Protein AF-A0A672ZPU3-F1 (afdb_monomer_lite)

Organism: NCBI:txid375764

Structure (mmCIF, N/CA/C/O backbone):
data_AF-A0A672ZPU3-F1
#
_entry.id   AF-A0A672ZPU3-F1
#
loop_
_atom_site.group_PDB
_atom_site.id
_atom_site.type_symbol
_atom_site.label_atom_id
_atom_site.label_alt_id
_atom_site.label_comp_id
_atom_site.label_asym_id
_atom_site.label_entity_id
_atom_site.label_seq_id
_atom_site.pdbx_PDB_ins_code
_atom_site.Cartn_x
_atom_site.Cartn_y
_atom_site.Cartn_z
_atom_site.occupancy
_atom_site.B_iso_or_equiv
_atom_site.auth_seq_id
_atom_site.auth_comp_id
_atom_site.auth_asym_id
_atom_site.auth_atom_id
_atom_site.pdbx_PDB_model_num
ATOM 1 N N . ASN A 1 1 ? 29.480 -34.877 6.094 1.00 56.69 1 ASN A N 1
ATOM 2 C CA . ASN A 1 1 ? 30.436 -33.846 5.614 1.00 56.69 1 ASN A CA 1
ATOM 3 C C . ASN A 1 1 ? 30.118 -33.337 4.211 1.00 56.69 1 ASN A C 1
ATOM 5 O O . ASN A 1 1 ? 30.423 -32.183 3.962 1.00 56.69 1 ASN A O 1
ATOM 9 N N . ALA A 1 2 ? 29.515 -34.137 3.316 1.00 68.00 2 ALA A N 1
ATOM 10 C CA . ALA A 1 2 ? 29.114 -33.679 1.979 1.00 68.00 2 ALA A CA 1
ATOM 11 C C . ALA A 1 2 ? 27.816 -32.843 1.992 1.00 68.00 2 ALA A C 1
ATOM 13 O O . ALA A 1 2 ? 27.746 -31.824 1.317 1.00 68.00 2 ALA A O 1
ATOM 14 N N . ASP A 1 3 ? 26.852 -33.181 2.856 1.00 72.06 3 ASP A N 1
ATOM 15 C CA . ASP A 1 3 ? 25.535 -32.514 2.920 1.00 72.06 3 ASP A CA 1
ATOM 16 C C . ASP A 1 3 ? 25.623 -31.025 3.309 1.00 72.06 3 ASP A C 1
ATOM 18 O O . ASP A 1 3 ? 24.814 -30.194 2.906 1.00 72.06 3 ASP A O 1
ATOM 22 N N . ILE A 1 4 ? 26.651 -30.670 4.087 1.00 81.94 4 ILE A N 1
ATOM 23 C CA . ILE A 1 4 ? 26.907 -29.296 4.544 1.00 81.94 4 ILE A CA 1
ATOM 24 C C . ILE A 1 4 ? 27.439 -28.431 3.391 1.00 81.94 4 ILE A C 1
ATOM 26 O O . ILE A 1 4 ? 27.162 -27.236 3.340 1.00 81.94 4 ILE A O 1
ATOM 30 N N . LEU A 1 5 ? 28.179 -29.027 2.451 1.00 79.19 5 LEU A N 1
ATOM 31 C CA . LEU A 1 5 ? 28.712 -28.316 1.288 1.00 79.19 5 LEU A CA 1
ATOM 32 C C . LEU A 1 5 ? 27.608 -28.030 0.264 1.00 79.19 5 LEU A C 1
ATOM 34 O O . LEU A 1 5 ? 27.586 -26.953 -0.326 1.00 79.19 5 LEU A O 1
ATOM 38 N N . GLU A 1 6 ? 26.656 -28.952 0.101 1.00 82.12 6 GLU A N 1
ATOM 39 C CA . GLU A 1 6 ? 25.513 -28.761 -0.798 1.00 82.12 6 GLU A CA 1
ATOM 40 C C . GLU A 1 6 ? 24.572 -27.665 -0.294 1.00 82.12 6 GLU A C 1
ATOM 42 O O . GLU A 1 6 ? 24.192 -26.780 -1.061 1.00 82.12 6 GLU A O 1
ATOM 47 N N . VAL A 1 7 ? 24.248 -27.659 1.006 1.00 83.19 7 VAL A N 1
ATOM 48 C CA . VAL A 1 7 ? 23.386 -26.610 1.570 1.00 83.19 7 VAL A CA 1
ATOM 49 C C . VAL A 1 7 ? 24.057 -25.235 1.522 1.00 83.19 7 VAL A C 1
ATOM 51 O O . VAL A 1 7 ? 23.377 -24.236 1.303 1.00 83.19 7 VAL A O 1
ATOM 54 N N . PHE A 1 8 ? 25.385 -25.180 1.675 1.00 85.56 8 PHE A N 1
ATOM 55 C CA . PHE A 1 8 ? 26.158 -23.946 1.548 1.00 85.56 8 PHE A CA 1
ATOM 56 C C . PHE A 1 8 ? 26.165 -23.431 0.104 1.00 85.56 8 PHE A C 1
ATOM 58 O O . PHE A 1 8 ? 25.909 -22.253 -0.109 1.00 85.56 8 PHE A O 1
ATOM 65 N N . SER A 1 9 ? 26.345 -24.306 -0.889 1.00 87.56 9 SER A N 1
ATOM 66 C CA . SER A 1 9 ? 26.298 -23.926 -2.309 1.00 87.56 9 SER A CA 1
ATOM 67 C C . SER A 1 9 ? 24.909 -23.446 -2.744 1.00 87.56 9 SER A C 1
ATOM 69 O O . SER A 1 9 ? 24.788 -22.447 -3.454 1.00 87.56 9 SER A O 1
ATOM 71 N N . VAL A 1 10 ? 23.843 -24.105 -2.277 1.00 87.00 10 VAL A N 1
ATOM 72 C CA . VAL A 1 10 ? 22.465 -23.650 -2.512 1.00 87.00 10 VAL A CA 1
ATOM 73 C C . VAL A 1 10 ? 22.233 -22.298 -1.836 1.00 87.00 10 VAL A C 1
ATOM 75 O O . VAL A 1 10 ? 21.676 -21.397 -2.458 1.00 87.00 10 VAL A O 1
ATOM 78 N N . ALA A 1 11 ? 22.692 -22.124 -0.595 1.00 86.31 11 ALA A N 1
ATOM 79 C CA . ALA A 1 11 ? 22.598 -20.852 0.115 1.00 86.31 11 ALA A CA 1
ATOM 80 C C . ALA A 1 11 ? 23.397 -19.730 -0.568 1.00 86.31 11 ALA A C 1
ATOM 82 O O . ALA A 1 11 ? 22.882 -18.620 -0.640 1.00 86.31 11 ALA A O 1
ATOM 83 N N . GLU A 1 12 ? 24.589 -20.001 -1.107 1.00 83.81 12 GLU A N 1
ATOM 84 C CA . GLU A 1 12 ? 25.362 -19.045 -1.911 1.00 83.81 12 GLU A CA 1
ATOM 85 C C . GLU A 1 12 ? 24.629 -18.679 -3.199 1.00 83.81 12 GLU A C 1
ATOM 87 O O . GLU A 1 12 ? 24.493 -17.500 -3.498 1.00 83.81 12 GLU A O 1
ATOM 92 N N . PHE A 1 13 ? 24.063 -19.649 -3.918 1.00 83.44 13 PHE A N 1
ATOM 93 C CA . PHE A 1 13 ? 23.288 -19.379 -5.130 1.00 83.44 13 PHE A CA 1
ATOM 94 C C . PHE A 1 13 ? 22.032 -18.550 -4.839 1.00 83.44 13 PHE A C 1
ATOM 96 O O . PHE A 1 13 ? 21.724 -17.600 -5.559 1.00 83.44 13 PHE A O 1
ATOM 103 N N . PHE A 1 14 ? 21.318 -18.867 -3.756 1.00 80.38 14 PHE A N 1
ATOM 104 C CA . PHE A 1 14 ? 20.210 -18.045 -3.287 1.00 80.38 14 PHE A CA 1
ATOM 105 C C . PHE A 1 14 ? 20.694 -16.669 -2.856 1.00 80.38 14 PHE A C 1
ATOM 107 O O . PHE A 1 14 ? 20.045 -15.699 -3.210 1.00 80.38 14 PHE A O 1
ATOM 114 N N . ALA A 1 15 ? 21.802 -16.554 -2.126 1.00 80.88 15 ALA A N 1
ATOM 115 C CA . ALA A 1 15 ? 22.347 -15.274 -1.694 1.00 80.88 15 ALA A CA 1
ATOM 116 C C . ALA A 1 15 ? 22.780 -14.421 -2.888 1.00 80.88 15 ALA A C 1
ATOM 118 O O . ALA A 1 15 ? 22.427 -13.252 -2.912 1.00 80.88 15 ALA A O 1
ATOM 119 N N . ASP A 1 16 ? 23.425 -14.985 -3.907 1.00 77.44 16 ASP A N 1
ATOM 120 C CA . ASP A 1 16 ? 23.764 -14.300 -5.157 1.00 77.44 16 ASP A CA 1
ATOM 121 C C . ASP A 1 16 ? 22.510 -13.894 -5.929 1.00 77.44 16 ASP A C 1
ATOM 123 O O . ASP A 1 16 ? 22.415 -12.767 -6.415 1.00 77.44 16 ASP A O 1
ATOM 127 N N . ILE A 1 17 ? 21.496 -14.761 -5.990 1.00 77.94 17 ILE A N 1
ATOM 128 C CA . ILE A 1 17 ? 20.201 -14.424 -6.585 1.00 77.94 17 ILE A CA 1
ATOM 129 C C . ILE A 1 17 ? 19.480 -13.360 -5.775 1.00 77.94 17 ILE A C 1
ATOM 131 O O . ILE A 1 17 ? 18.903 -12.480 -6.385 1.00 77.94 17 ILE A O 1
ATOM 135 N N . PHE A 1 18 ? 19.491 -13.392 -4.445 1.00 71.62 18 PHE A N 1
ATOM 136 C CA . PHE A 1 18 ? 18.817 -12.425 -3.579 1.00 71.62 18 PHE A CA 1
ATOM 137 C C . PHE A 1 18 ? 19.568 -11.090 -3.551 1.00 71.62 18 PHE A C 1
ATOM 139 O O . PHE A 1 18 ? 18.932 -10.038 -3.586 1.00 71.62 18 PHE A O 1
ATOM 146 N N . LEU A 1 19 ? 20.902 -11.113 -3.561 1.00 69.00 19 LEU A N 1
ATOM 147 C CA . LEU A 1 19 ? 21.772 -9.945 -3.699 1.00 69.00 19 LEU A CA 1
ATOM 148 C C . LEU A 1 19 ? 21.710 -9.352 -5.107 1.00 69.00 19 LEU A C 1
ATOM 150 O O . LEU A 1 19 ? 21.884 -8.147 -5.222 1.00 69.00 19 LEU A O 1
ATOM 154 N N . SER A 1 20 ? 21.421 -10.149 -6.144 1.00 65.00 20 SER A N 1
ATOM 155 C CA . SER A 1 20 ? 21.136 -9.710 -7.525 1.00 65.00 20 SER A CA 1
ATOM 156 C C . SER A 1 20 ? 19.647 -9.375 -7.758 1.00 65.00 20 SER A C 1
ATOM 158 O O . SER A 1 20 ? 19.281 -8.532 -8.577 1.00 65.00 20 SER A O 1
ATOM 160 N N . TRP A 1 21 ? 18.748 -9.922 -6.946 1.00 62.25 21 TRP A N 1
ATOM 161 C CA . TRP A 1 21 ? 17.339 -9.543 -6.881 1.00 62.25 21 TRP A CA 1
ATOM 162 C C . TRP A 1 21 ? 17.193 -8.199 -6.188 1.00 62.25 21 TRP A C 1
ATOM 164 O O . TRP A 1 21 ? 16.334 -7.415 -6.572 1.00 62.25 21 TRP A O 1
ATOM 174 N N . PHE A 1 22 ? 18.035 -7.894 -5.198 1.00 63.62 22 PHE A N 1
ATOM 175 C CA . PHE A 1 22 ? 18.089 -6.590 -4.546 1.00 63.62 22 PHE A CA 1
ATOM 176 C C . PHE A 1 22 ? 18.198 -5.458 -5.592 1.00 63.62 22 PHE A C 1
ATOM 178 O O . PHE A 1 22 ? 17.281 -4.636 -5.634 1.00 63.62 22 PHE A O 1
ATOM 185 N N . PRO A 1 23 ? 19.160 -5.437 -6.541 1.00 61.75 23 PRO A N 1
ATOM 186 C CA . PRO A 1 23 ? 19.193 -4.455 -7.613 1.00 61.75 23 PRO A CA 1
ATOM 187 C C . PRO A 1 23 ? 18.001 -4.572 -8.565 1.00 61.75 23 PRO A C 1
ATOM 189 O O . PRO A 1 23 ? 17.547 -3.535 -9.029 1.00 61.75 23 PRO A O 1
ATOM 192 N N . PHE A 1 24 ? 17.405 -5.747 -8.796 1.00 61.59 24 PHE A N 1
ATOM 193 C CA . PHE A 1 24 ? 16.170 -5.851 -9.591 1.00 61.59 24 PHE A CA 1
ATOM 194 C C . PHE A 1 24 ? 14.931 -5.272 -8.885 1.00 61.59 24 PHE A C 1
ATOM 196 O O . PHE A 1 24 ? 14.066 -4.692 -9.537 1.00 61.59 24 PHE A O 1
ATOM 203 N N . TYR A 1 25 ? 14.849 -5.361 -7.556 1.00 65.06 25 TYR A N 1
ATOM 204 C CA . TYR A 1 25 ? 13.808 -4.737 -6.742 1.00 65.06 25 TYR A CA 1
ATOM 205 C C . TYR A 1 25 ? 13.951 -3.217 -6.768 1.00 65.06 25 TYR A C 1
ATOM 207 O O . TYR A 1 25 ? 12.956 -2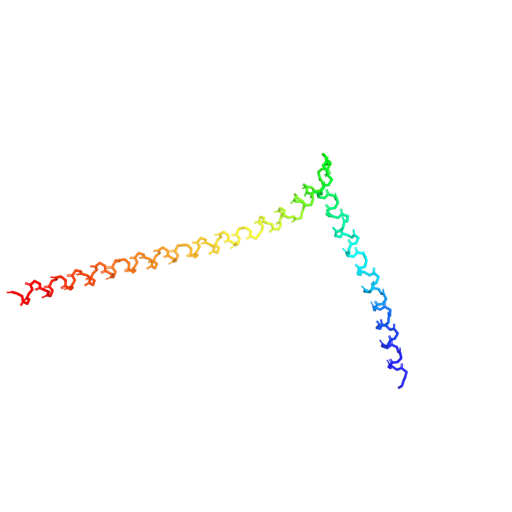.519 -6.960 1.00 65.06 25 TYR A O 1
ATOM 215 N N . TYR A 1 26 ? 15.177 -2.694 -6.656 1.00 62.47 26 TYR A N 1
ATOM 216 C CA . TYR A 1 26 ? 15.425 -1.263 -6.837 1.00 62.47 26 TYR A CA 1
ATOM 217 C C . TYR A 1 26 ? 15.221 -0.820 -8.281 1.00 62.47 26 TYR A C 1
ATOM 219 O O . TYR A 1 26 ? 14.632 0.229 -8.469 1.00 62.47 26 TYR A O 1
ATOM 227 N N . ILE A 1 27 ? 15.612 -1.591 -9.298 1.00 68.88 27 ILE A N 1
ATOM 228 C CA . ILE A 1 27 ? 15.343 -1.276 -10.711 1.00 68.88 27 ILE A CA 1
ATOM 229 C C . ILE A 1 27 ? 13.841 -1.295 -10.978 1.00 68.88 27 ILE A C 1
ATOM 231 O O . ILE A 1 27 ? 13.340 -0.374 -11.605 1.00 68.88 27 ILE A O 1
ATOM 235 N N . GLY A 1 28 ? 13.101 -2.276 -10.463 1.00 70.88 28 GLY A N 1
ATOM 236 C CA . GLY A 1 28 ? 11.645 -2.338 -10.569 1.00 70.88 28 GLY A CA 1
ATOM 237 C C . GLY A 1 28 ? 10.971 -1.181 -9.838 1.00 70.88 28 GLY A C 1
ATOM 238 O O . GLY A 1 28 ? 10.077 -0.545 -10.387 1.00 70.88 28 GLY A O 1
ATOM 239 N N . LYS A 1 29 ? 11.444 -0.841 -8.634 1.00 69.56 29 LYS A N 1
ATOM 240 C CA . LYS A 1 29 ? 10.959 0.300 -7.849 1.00 69.56 29 LYS A CA 1
ATOM 241 C C . LYS A 1 29 ? 11.317 1.636 -8.500 1.00 69.56 29 LYS A C 1
ATOM 243 O O . LYS A 1 29 ? 10.468 2.511 -8.559 1.00 69.56 29 LYS A O 1
ATOM 248 N N . CYS A 1 30 ? 12.525 1.798 -9.027 1.00 69.62 30 CYS A N 1
ATOM 249 C CA . CYS A 1 30 ? 12.977 2.988 -9.744 1.00 69.62 30 CYS A CA 1
ATOM 250 C C . CYS A 1 30 ? 12.267 3.117 -11.088 1.00 69.62 30 CYS A C 1
ATOM 252 O O . CYS A 1 30 ? 11.807 4.201 -11.400 1.00 69.62 30 CYS A O 1
ATOM 254 N N . ALA A 1 31 ? 12.097 2.037 -11.850 1.00 73.19 31 ALA A N 1
ATOM 255 C CA . ALA A 1 31 ? 11.307 2.032 -13.077 1.00 73.19 31 ALA A CA 1
ATOM 256 C C . ALA A 1 31 ? 9.846 2.374 -12.776 1.00 73.19 31 ALA A C 1
ATOM 258 O O . ALA A 1 31 ? 9.279 3.217 -13.457 1.00 73.19 31 ALA A O 1
ATOM 259 N N . PHE A 1 32 ? 9.260 1.805 -11.718 1.00 67.69 32 PHE A N 1
ATOM 260 C CA . PHE A 1 32 ? 7.914 2.141 -11.252 1.00 67.69 32 PHE A CA 1
ATOM 261 C C . PHE A 1 32 ? 7.800 3.612 -10.836 1.00 67.69 32 PHE A C 1
ATOM 263 O O . PHE A 1 32 ? 6.851 4.284 -11.226 1.00 67.69 32 PHE A O 1
ATOM 270 N N . LEU A 1 33 ? 8.772 4.137 -10.087 1.00 71.19 33 LEU A N 1
ATOM 271 C CA . LEU A 1 33 ? 8.792 5.530 -9.638 1.00 71.19 33 LEU A CA 1
ATOM 272 C C . LEU A 1 33 ? 9.047 6.507 -10.788 1.00 71.19 33 LEU A C 1
ATOM 274 O O . LEU A 1 33 ? 8.358 7.513 -10.864 1.00 71.19 33 LEU A O 1
ATOM 278 N N . VAL A 1 34 ? 9.969 6.211 -11.705 1.00 71.69 34 VAL A N 1
ATOM 279 C CA . VAL A 1 34 ? 10.238 7.004 -12.918 1.00 71.69 34 VAL A CA 1
ATOM 280 C C . VAL A 1 34 ? 9.033 6.971 -13.844 1.00 71.69 34 VAL A C 1
ATOM 282 O O . VAL A 1 34 ? 8.661 7.999 -14.386 1.00 71.69 34 VAL A O 1
ATOM 285 N N . TRP A 1 35 ? 8.364 5.831 -13.975 1.00 62.00 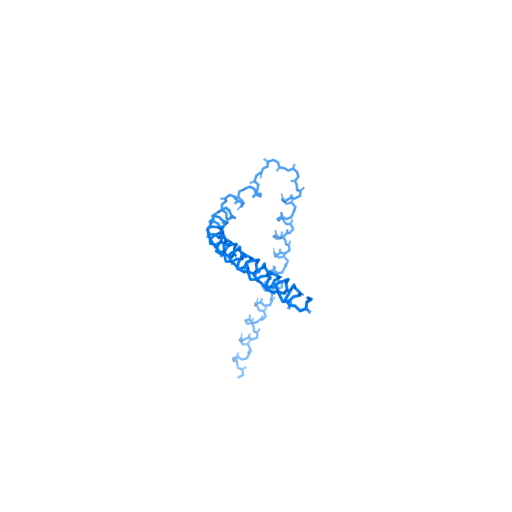35 TRP A N 1
ATOM 286 C CA . TRP A 1 35 ? 7.102 5.724 -14.700 1.00 62.00 35 TRP A CA 1
ATOM 287 C C . TRP A 1 35 ? 5.957 6.480 -14.017 1.00 62.00 35 TRP A C 1
ATOM 289 O O . TRP A 1 35 ? 5.071 6.990 -14.694 1.00 62.00 35 TRP A O 1
ATOM 299 N N . CYS A 1 36 ? 5.994 6.596 -12.689 1.00 58.00 36 CYS A N 1
ATOM 300 C CA . CYS A 1 36 ? 5.043 7.383 -11.908 1.00 58.00 36 CYS A CA 1
ATOM 301 C C . CYS A 1 36 ? 5.369 8.894 -11.896 1.00 58.00 36 CYS A C 1
ATOM 303 O O . CYS A 1 36 ? 4.455 9.699 -11.741 1.00 58.00 36 CYS A O 1
ATOM 305 N N . MET A 1 37 ? 6.641 9.285 -12.049 1.00 59.09 37 MET A N 1
ATOM 306 C CA . MET A 1 37 ? 7.117 10.679 -12.099 1.00 59.09 37 MET A CA 1
ATOM 307 C C . MET A 1 37 ? 7.224 11.238 -13.520 1.00 59.09 37 MET A C 1
ATOM 309 O O . MET A 1 37 ? 7.240 12.457 -13.680 1.00 59.09 37 MET A O 1
ATOM 313 N N . ALA A 1 38 ? 7.324 10.391 -14.546 1.00 60.25 38 ALA A N 1
ATOM 314 C CA . ALA A 1 38 ? 7.337 10.828 -15.933 1.00 60.25 38 ALA A CA 1
ATOM 315 C C . ALA A 1 38 ? 5.966 11.446 -16.250 1.00 60.25 38 ALA A C 1
ATOM 317 O O . ALA A 1 38 ? 4.952 10.749 -16.145 1.00 60.25 38 ALA A O 1
ATOM 318 N N . PRO A 1 39 ? 5.899 12.733 -16.639 1.00 57.28 39 PRO A N 1
ATOM 319 C CA . PRO A 1 39 ? 4.659 13.394 -17.016 1.00 57.28 39 PRO A CA 1
ATOM 320 C C . PRO A 1 39 ? 4.251 12.904 -18.410 1.00 57.28 39 PRO A C 1
ATOM 322 O O . PRO A 1 39 ? 4.321 13.636 -19.392 1.00 57.28 39 PRO A O 1
ATOM 325 N N . THR A 1 40 ? 3.882 11.631 -18.518 1.00 52.72 40 THR A N 1
ATOM 326 C CA . THR A 1 40 ? 3.604 10.991 -19.799 1.00 52.72 40 THR A CA 1
ATOM 327 C C . THR A 1 40 ? 2.221 10.373 -19.770 1.00 52.72 40 THR A C 1
ATOM 329 O O . THR A 1 40 ? 1.931 9.443 -19.020 1.00 52.72 40 THR A O 1
ATOM 332 N N . ALA A 1 41 ? 1.397 10.886 -20.677 1.00 53.78 41 ALA A N 1
ATOM 333 C CA . ALA A 1 41 ? 0.033 10.523 -21.037 1.00 53.78 41 ALA A CA 1
ATOM 334 C C . ALA A 1 41 ? -0.183 9.052 -21.482 1.00 53.78 41 ALA A C 1
ATOM 336 O O . ALA A 1 41 ? -1.148 8.751 -22.178 1.00 53.78 41 ALA A O 1
ATOM 337 N N . SER A 1 42 ? 0.682 8.116 -21.086 1.00 55.56 42 SER A N 1
ATOM 338 C CA . SER A 1 42 ? 0.600 6.691 -21.417 1.00 55.56 42 SER A CA 1
ATOM 339 C C . SER A 1 42 ? 0.336 5.849 -20.163 1.00 55.56 42 SER A C 1
ATOM 341 O O . SER A 1 42 ? 1.142 4.998 -19.799 1.00 55.56 42 SER A O 1
ATOM 343 N N . ASN A 1 43 ? -0.787 6.150 -19.495 1.00 57.28 43 ASN A N 1
ATOM 344 C CA . ASN A 1 43 ? -1.672 5.304 -18.665 1.00 57.28 43 ASN A CA 1
ATOM 345 C C . ASN A 1 43 ? -1.101 4.045 -17.996 1.00 57.28 43 ASN A C 1
ATOM 347 O O . ASN A 1 43 ? -1.734 2.992 -17.947 1.00 57.28 43 ASN A O 1
ATOM 351 N N . GLY A 1 44 ? 0.082 4.156 -17.428 1.00 58.72 44 GLY A N 1
ATOM 352 C CA . GLY A 1 44 ? 0.758 3.039 -16.818 1.00 58.72 44 GLY A CA 1
ATOM 353 C C . GLY A 1 44 ? 0.278 2.699 -15.416 1.00 58.72 44 GLY A C 1
ATOM 354 O O . GLY A 1 44 ? -0.193 1.594 -15.133 1.00 58.72 44 GLY A O 1
ATOM 355 N N . SER A 1 45 ? 0.308 3.722 -14.566 1.00 57.72 45 SER A N 1
ATOM 356 C CA . SER A 1 45 ? -0.368 3.727 -13.275 1.00 57.72 45 SER A CA 1
ATOM 357 C C . SER A 1 45 ? -1.849 3.400 -13.443 1.00 57.72 45 SER A C 1
ATOM 359 O O . SER A 1 45 ? -2.355 2.578 -12.698 1.00 57.72 45 SER A O 1
ATOM 361 N N . VAL A 1 46 ? -2.518 3.936 -14.472 1.00 61.41 46 VAL A N 1
ATOM 362 C CA . VAL A 1 46 ? -3.923 3.632 -14.782 1.00 61.41 46 VAL A CA 1
ATOM 363 C C . VAL A 1 46 ? -4.117 2.159 -15.152 1.00 61.41 46 VAL A C 1
ATOM 365 O O . VAL A 1 46 ? -5.058 1.548 -14.660 1.00 61.41 46 VAL A O 1
ATOM 368 N N . LEU A 1 47 ? -3.241 1.529 -15.942 1.00 63.19 47 LEU A N 1
ATOM 369 C CA . LEU A 1 47 ? -3.371 0.106 -16.283 1.00 63.19 47 LEU A CA 1
ATOM 370 C C . LEU A 1 47 ? -3.205 -0.793 -15.049 1.00 63.19 47 LEU A C 1
ATOM 372 O O . LEU A 1 47 ? -4.052 -1.654 -14.817 1.00 63.19 47 LEU A O 1
ATOM 376 N N . ILE A 1 48 ? -2.183 -0.569 -14.216 1.00 65.94 48 ILE A N 1
ATOM 377 C CA . ILE A 1 48 ? -2.018 -1.310 -12.949 1.00 65.9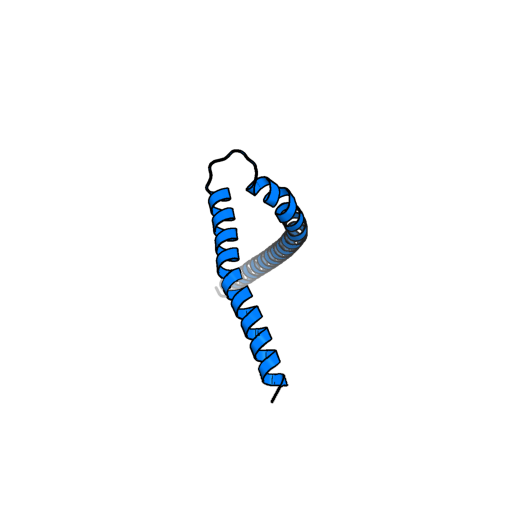4 48 ILE A CA 1
ATOM 378 C C . ILE A 1 48 ? -3.175 -1.011 -11.994 1.00 65.94 48 ILE A C 1
ATOM 380 O O . ILE A 1 48 ? -3.710 -1.925 -11.355 1.00 65.94 48 ILE A O 1
ATOM 384 N N . TYR A 1 49 ? -3.608 0.250 -11.943 1.00 60.62 49 TYR A N 1
ATOM 385 C CA . TYR A 1 49 ? -4.713 0.680 -11.105 1.00 60.62 49 TYR A CA 1
ATOM 386 C C . TYR A 1 49 ? -6.003 -0.031 -11.503 1.00 60.62 49 TYR A C 1
ATOM 388 O O . TYR A 1 49 ? -6.682 -0.599 -10.662 1.00 60.62 49 TYR A O 1
ATOM 396 N N . THR A 1 50 ? -6.314 -0.096 -12.794 1.00 63.97 50 THR A N 1
ATOM 397 C CA . THR A 1 50 ? -7.567 -0.682 -13.286 1.00 63.97 50 THR A CA 1
ATOM 398 C C . THR A 1 50 ? -7.522 -2.214 -13.330 1.00 63.97 50 THR A C 1
ATOM 400 O O . THR A 1 50 ? -8.555 -2.859 -13.154 1.00 63.97 50 THR A O 1
ATOM 403 N N . ARG A 1 51 ? -6.343 -2.817 -13.545 1.00 63.91 51 ARG A N 1
ATOM 404 C CA . ARG A 1 51 ? -6.165 -4.270 -13.724 1.00 63.91 51 ARG A CA 1
ATOM 405 C C . ARG A 1 51 ? -5.930 -5.025 -12.416 1.00 63.91 51 ARG A C 1
ATOM 407 O O . ARG A 1 51 ? -6.397 -6.151 -12.304 1.00 63.91 51 ARG A O 1
ATOM 414 N N . ILE A 1 52 ? -5.203 -4.440 -11.460 1.00 62.28 52 ILE A N 1
ATOM 415 C CA . ILE A 1 52 ? -4.796 -5.119 -10.215 1.00 62.28 52 ILE A CA 1
ATOM 416 C C . ILE A 1 52 ? -5.394 -4.433 -8.991 1.00 62.28 52 ILE A C 1
ATOM 418 O O . ILE A 1 52 ? -6.047 -5.092 -8.183 1.00 62.28 52 ILE A O 1
ATOM 422 N N . ILE A 1 53 ? -5.229 -3.116 -8.863 1.00 62.44 53 ILE A N 1
ATOM 423 C CA . ILE A 1 53 ? -5.719 -2.394 -7.681 1.00 62.44 53 ILE A CA 1
ATOM 424 C C . ILE A 1 53 ? -7.243 -2.370 -7.654 1.00 62.44 53 ILE A C 1
ATOM 426 O O . ILE A 1 53 ? -7.807 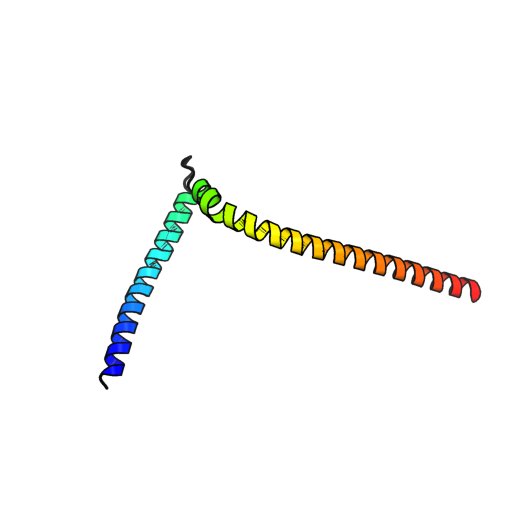-2.706 -6.632 1.00 62.44 53 ILE A O 1
ATOM 430 N N . ARG A 1 54 ? -7.931 -2.071 -8.755 1.00 64.06 54 ARG A N 1
ATOM 431 C CA . ARG A 1 54 ? -9.396 -1.972 -8.818 1.00 64.06 54 ARG A CA 1
ATOM 432 C C . ARG A 1 54 ? -10.114 -3.273 -8.435 1.00 64.06 54 ARG A C 1
ATOM 434 O O . ARG A 1 54 ? -11.010 -3.190 -7.602 1.00 64.06 54 ARG A O 1
ATOM 441 N N . PRO A 1 55 ? -9.757 -4.468 -8.950 1.00 60.50 55 PRO A N 1
ATOM 442 C CA . PRO A 1 55 ? -10.395 -5.707 -8.498 1.00 60.50 55 PRO A CA 1
ATOM 443 C C . PRO A 1 55 ? -10.027 -6.089 -7.057 1.00 60.50 55 PRO A C 1
ATOM 445 O O . PRO A 1 55 ? -10.833 -6.729 -6.384 1.00 60.50 55 PRO A O 1
ATOM 448 N N . PHE A 1 56 ? -8.852 -5.694 -6.558 1.00 60.97 56 PHE A N 1
ATOM 449 C CA . PHE A 1 56 ? -8.473 -5.917 -5.159 1.00 60.97 56 PHE A CA 1
ATOM 450 C C . PHE A 1 56 ? -9.179 -4.937 -4.208 1.00 60.97 56 PHE A C 1
ATOM 452 O O . PHE A 1 56 ? -9.652 -5.332 -3.146 1.00 60.97 56 PHE A O 1
ATOM 459 N N . PHE A 1 57 ? -9.310 -3.678 -4.627 1.00 62.81 57 PHE A N 1
ATOM 460 C CA . PHE A 1 57 ? -9.981 -2.601 -3.914 1.00 62.81 57 PHE A CA 1
ATOM 461 C C . PHE A 1 57 ? -11.476 -2.877 -3.846 1.00 62.81 57 PHE A C 1
ATOM 463 O O . PHE A 1 57 ? -11.962 -2.992 -2.744 1.00 62.81 57 PHE A O 1
ATOM 470 N N . LEU A 1 58 ? -12.175 -3.176 -4.948 1.00 61.81 58 LEU A N 1
ATOM 471 C CA . LEU A 1 58 ? -13.602 -3.560 -4.920 1.00 61.81 58 LEU A CA 1
ATOM 472 C C . LEU A 1 58 ? -13.894 -4.755 -3.996 1.00 61.81 58 LEU A C 1
ATOM 474 O O . LEU A 1 58 ? -14.923 -4.807 -3.325 1.00 61.81 58 LEU A O 1
ATOM 478 N N . ARG A 1 59 ? -12.989 -5.738 -3.955 1.00 62.56 59 ARG A N 1
ATOM 479 C CA . ARG A 1 59 ? -13.168 -6.962 -3.161 1.00 62.56 59 ARG A CA 1
ATOM 480 C C . ARG A 1 59 ? -12.882 -6.757 -1.671 1.00 62.56 59 ARG A C 1
ATOM 482 O O . ARG A 1 59 ? -13.454 -7.470 -0.845 1.00 62.56 59 ARG A O 1
ATOM 489 N N . ASN A 1 60 ? -12.017 -5.805 -1.335 1.00 62.38 60 ASN A N 1
ATOM 490 C CA . ASN A 1 60 ? -11.728 -5.431 0.046 1.00 62.38 60 ASN A CA 1
ATOM 491 C C . ASN A 1 60 ? -12.603 -4.276 0.536 1.00 62.38 60 ASN A C 1
ATOM 493 O O . ASN A 1 60 ? -12.934 -4.265 1.708 1.00 62.38 60 ASN A O 1
ATOM 497 N N . GLU A 1 61 ? -13.028 -3.368 -0.335 1.00 62.91 61 GLU A N 1
ATOM 498 C CA . GLU A 1 61 ? -13.948 -2.264 -0.070 1.00 62.91 61 GLU A CA 1
ATOM 499 C C . GLU A 1 61 ? -15.278 -2.821 0.407 1.00 62.91 61 GLU A C 1
ATOM 501 O O . GLU A 1 61 ? -15.690 -2.449 1.484 1.00 62.91 61 GLU A O 1
ATOM 506 N N . ALA A 1 62 ? -15.869 -3.829 -0.247 1.00 65.81 62 ALA A N 1
ATOM 507 C CA . ALA A 1 62 ? -17.099 -4.447 0.265 1.00 65.81 62 ALA A CA 1
ATOM 508 C C . ALA A 1 62 ? -16.953 -4.981 1.707 1.00 65.81 62 ALA A C 1
ATOM 510 O O . ALA A 1 62 ? -17.843 -4.816 2.532 1.00 65.81 62 ALA A O 1
ATOM 511 N N . LYS A 1 63 ? -15.805 -5.585 2.039 1.00 68.56 63 LYS A N 1
ATOM 512 C CA . LYS A 1 63 ? -15.545 -6.127 3.383 1.00 68.56 63 LYS A CA 1
ATOM 513 C C . LYS A 1 63 ? -15.213 -5.045 4.407 1.00 68.56 63 LYS A C 1
ATOM 515 O O . LYS A 1 63 ? -15.607 -5.163 5.562 1.00 68.56 63 LYS A O 1
ATOM 520 N N . ILE A 1 64 ? -14.446 -4.036 4.004 1.00 70.19 64 ILE A N 1
ATOM 521 C CA . ILE A 1 64 ? -14.048 -2.914 4.854 1.00 70.19 64 ILE A CA 1
ATOM 522 C C . ILE A 1 64 ? -15.251 -2.007 5.088 1.00 70.19 64 ILE A C 1
ATOM 524 O O . ILE A 1 64 ? -15.454 -1.590 6.215 1.00 70.19 64 ILE A O 1
ATOM 528 N N . ASP A 1 65 ? -16.069 -1.753 4.075 1.00 77.56 65 ASP A N 1
ATOM 529 C CA . ASP A 1 65 ? -17.262 -0.919 4.165 1.00 77.56 65 ASP A CA 1
ATOM 530 C C . ASP A 1 65 ? -18.325 -1.600 5.035 1.00 77.56 65 ASP A C 1
ATOM 532 O O . ASP A 1 65 ? -18.857 -0.962 5.940 1.00 77.56 65 ASP A O 1
ATOM 536 N N . ASP A 1 66 ? -18.528 -2.921 4.908 1.00 79.81 66 ASP A N 1
ATOM 537 C CA . ASP A 1 66 ? -19.353 -3.671 5.867 1.00 79.81 66 ASP A CA 1
ATOM 538 C C . ASP A 1 66 ? -18.765 -3.632 7.284 1.00 79.81 66 ASP A C 1
ATOM 540 O O . ASP A 1 66 ? -19.495 -3.414 8.253 1.00 79.81 66 ASP A O 1
ATOM 544 N N . ALA A 1 67 ? -17.451 -3.816 7.443 1.00 81.19 67 ALA A N 1
ATOM 545 C CA . ALA A 1 67 ? -16.816 -3.776 8.759 1.00 81.19 67 ALA A CA 1
ATOM 546 C C . ALA A 1 67 ? -16.925 -2.387 9.409 1.00 81.19 67 ALA A C 1
ATOM 548 O O . ALA A 1 67 ? -17.262 -2.289 10.588 1.00 81.19 67 ALA A O 1
ATOM 549 N N . VAL A 1 68 ? -16.690 -1.320 8.644 1.00 82.69 68 VAL A N 1
ATOM 550 C CA . VAL A 1 68 ? -16.788 0.079 9.076 1.00 82.69 68 VAL A CA 1
ATOM 551 C C . VAL A 1 68 ? -18.234 0.447 9.371 1.00 82.69 68 VAL A C 1
ATOM 553 O O . VAL A 1 68 ? -18.482 1.107 10.377 1.00 82.69 68 VAL A O 1
ATOM 556 N N . LYS A 1 69 ? -19.196 -0.009 8.566 1.00 85.00 69 LYS A N 1
ATOM 557 C CA . LYS A 1 69 ? -20.624 0.209 8.811 1.00 85.00 69 LYS A CA 1
ATOM 558 C C . LYS A 1 69 ? -21.076 -0.470 10.101 1.00 85.00 69 LYS A C 1
ATOM 560 O O . LYS A 1 69 ? -21.648 0.197 10.954 1.00 85.00 69 LYS A O 1
ATOM 565 N N . ASN A 1 70 ? -20.697 -1.730 10.321 1.00 88.31 70 ASN A N 1
ATOM 566 C CA . ASN A 1 70 ? -20.970 -2.433 11.579 1.00 88.31 70 ASN A CA 1
ATOM 567 C C . ASN A 1 70 ? -20.301 -1.756 12.788 1.00 88.31 70 ASN A C 1
ATOM 569 O O . ASN A 1 70 ? -20.896 -1.678 13.864 1.00 88.31 70 ASN A O 1
ATOM 573 N N . LEU A 1 71 ? -19.073 -1.253 12.628 1.00 88.06 71 LEU A N 1
ATOM 574 C CA . LEU A 1 71 ? -18.373 -0.483 13.659 1.00 88.06 71 LEU A CA 1
ATOM 575 C C . LEU A 1 71 ? -19.080 0.839 13.957 1.00 88.06 71 LEU A C 1
ATOM 577 O O . LEU A 1 71 ? -19.250 1.186 15.122 1.00 88.06 71 LEU A O 1
ATOM 581 N N . LYS A 1 72 ? -19.508 1.558 12.919 1.00 89.69 72 LYS A N 1
ATOM 582 C CA . LYS A 1 72 ? -20.215 2.833 13.030 1.00 89.69 72 LYS A CA 1
ATOM 583 C C . LYS A 1 72 ? -21.583 2.656 13.681 1.00 89.69 72 LYS A C 1
ATOM 585 O O . LYS A 1 72 ? -21.910 3.430 14.575 1.00 89.69 72 LYS A O 1
ATOM 590 N N . ASP A 1 73 ? -22.334 1.630 13.294 1.00 91.62 73 ASP A N 1
ATOM 591 C CA . ASP A 1 73 ? -23.644 1.325 13.872 1.00 91.62 73 ASP A CA 1
ATOM 592 C C . ASP A 1 73 ? -23.504 0.953 15.356 1.00 91.62 73 ASP A C 1
ATOM 594 O O . ASP A 1 73 ? -24.187 1.528 16.201 1.00 91.62 73 ASP A O 1
ATOM 598 N N . LYS A 1 74 ? -22.534 0.095 15.709 1.00 90.81 74 LYS A N 1
ATOM 599 C CA . LYS A 1 74 ? -22.241 -0.246 17.114 1.00 90.81 74 LYS A CA 1
ATOM 600 C C . LYS A 1 74 ? -21.752 0.951 17.927 1.00 90.81 74 LYS A C 1
ATOM 602 O O . LYS A 1 74 ? -22.119 1.085 19.092 1.00 90.81 74 LYS A O 1
ATOM 607 N N . ALA A 1 75 ? -20.923 1.809 17.336 1.00 90.69 75 ALA A N 1
ATOM 608 C CA . ALA A 1 75 ? -20.434 3.016 17.991 1.00 90.69 75 ALA A CA 1
ATOM 609 C C . ALA A 1 75 ? -21.565 4.027 18.222 1.00 90.69 75 ALA A C 1
ATOM 611 O O . ALA A 1 75 ? -21.632 4.612 19.300 1.00 90.69 75 ALA A O 1
ATOM 612 N N . SER A 1 76 ? -22.471 4.198 17.252 1.00 91.75 76 SER A N 1
ATOM 613 C CA . SER A 1 76 ? -23.655 5.048 17.404 1.00 91.75 76 SER A CA 1
ATOM 614 C C . SER A 1 76 ? -24.582 4.505 18.485 1.00 91.75 76 SER A C 1
ATOM 616 O O . SER A 1 76 ? -24.961 5.244 19.384 1.00 91.75 76 SER A O 1
ATOM 618 N N . GLU A 1 77 ? -24.874 3.203 18.466 1.00 93.06 77 GLU A N 1
ATOM 619 C CA . GLU A 1 77 ? -25.752 2.577 19.457 1.00 93.06 77 GLU A CA 1
ATOM 620 C C . GLU A 1 77 ? -25.166 2.660 20.878 1.00 93.06 77 GLU A C 1
ATOM 622 O O . GLU A 1 77 ? -25.889 2.898 21.847 1.00 93.06 77 GLU A O 1
ATOM 627 N N . ALA A 1 78 ? -23.845 2.507 21.018 1.00 92.56 78 ALA A N 1
ATOM 628 C CA . ALA A 1 78 ? -23.159 2.703 22.291 1.00 92.56 78 ALA A CA 1
ATOM 629 C C . ALA A 1 78 ? -23.210 4.169 22.743 1.00 92.56 78 ALA A C 1
ATOM 631 O O . ALA A 1 78 ? -23.494 4.436 23.910 1.00 92.56 78 ALA A O 1
ATOM 632 N N . ALA A 1 79 ? -22.974 5.118 21.834 1.00 93.88 79 ALA A N 1
ATOM 633 C CA . ALA A 1 79 ? -23.040 6.544 22.137 1.00 93.88 79 ALA A CA 1
ATOM 634 C C . ALA A 1 79 ? -24.452 6.980 22.559 1.00 93.88 79 ALA A C 1
ATOM 636 O O . ALA A 1 79 ? -24.589 7.744 23.516 1.00 93.88 79 ALA A O 1
ATOM 637 N N . ASP A 1 80 ? -25.494 6.463 21.905 1.00 94.00 80 ASP A N 1
ATOM 638 C CA . ASP A 1 80 ? -26.889 6.743 22.254 1.00 94.00 80 ASP A CA 1
ATOM 639 C C . ASP A 1 80 ? -27.244 6.177 23.636 1.00 94.00 80 ASP A C 1
ATOM 641 O O . ASP A 1 80 ? -27.786 6.905 24.470 1.00 94.00 80 ASP A O 1
ATOM 645 N N . LYS A 1 81 ? -26.832 4.937 23.946 1.00 93.31 81 LYS A N 1
ATOM 646 C CA . LYS A 1 81 ? -27.009 4.343 25.288 1.00 93.31 81 LYS A CA 1
ATOM 647 C C . LYS A 1 81 ? -26.293 5.144 26.373 1.00 93.31 81 LYS A C 1
ATOM 649 O O . LYS A 1 81 ? -26.893 5.445 27.402 1.00 93.31 81 LYS A O 1
ATOM 654 N N . PHE A 1 82 ? -25.046 5.550 26.131 1.00 92.62 82 PHE A N 1
ATOM 655 C CA . PHE A 1 82 ? -24.298 6.399 27.062 1.00 92.62 82 PHE A CA 1
ATOM 656 C C . PHE A 1 82 ? -24.971 7.758 27.274 1.00 92.62 82 PHE A C 1
ATOM 658 O O . PHE A 1 82 ? -25.010 8.264 28.395 1.00 92.62 82 PHE A O 1
ATOM 665 N N . LYS A 1 83 ? 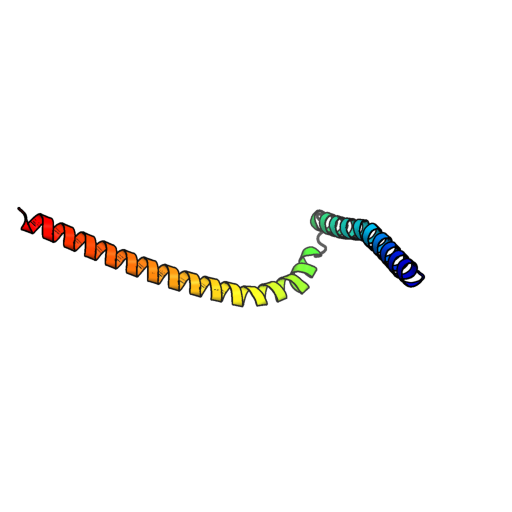-25.515 8.359 26.213 1.00 93.12 83 LYS A N 1
ATOM 666 C CA . LYS A 1 83 ? -26.208 9.649 26.287 1.00 93.12 83 LYS A CA 1
ATOM 667 C C . LYS A 1 83 ? -27.516 9.547 27.069 1.00 93.12 83 LYS A C 1
ATOM 669 O O . LYS A 1 83 ? -27.821 10.454 27.846 1.00 93.12 83 LYS A O 1
ATOM 674 N N . ASP A 1 84 ? -28.266 8.464 26.888 1.00 92.69 84 ASP A N 1
ATOM 675 C CA . ASP A 1 84 ? -29.490 8.207 27.646 1.00 92.69 84 ASP A CA 1
ATOM 676 C C . ASP A 1 84 ? -29.196 7.898 29.117 1.00 92.69 84 ASP A C 1
ATOM 678 O O . ASP A 1 84 ? -29.852 8.468 29.991 1.00 92.69 84 ASP A O 1
ATOM 682 N N . GLU A 1 85 ? -28.176 7.090 29.420 1.00 91.12 85 GLU A N 1
ATOM 683 C CA . GLU A 1 85 ? -27.749 6.841 30.803 1.00 91.12 85 GLU A CA 1
ATOM 684 C C . GLU A 1 85 ? -27.249 8.114 31.490 1.00 91.12 85 GLU A C 1
ATOM 686 O O . GLU A 1 85 ? -27.663 8.400 32.614 1.00 91.12 85 GLU A O 1
ATOM 691 N N . ALA A 1 86 ? -26.441 8.927 30.805 1.00 89.25 86 ALA A N 1
ATOM 692 C CA . ALA A 1 86 ? -25.968 10.203 31.330 1.00 89.25 86 ALA A CA 1
ATOM 693 C C . ALA A 1 86 ? -27.136 11.151 31.634 1.00 89.25 86 ALA A C 1
ATOM 695 O O . ALA A 1 86 ? -27.216 11.687 32.738 1.00 89.25 86 ALA A O 1
ATOM 696 N N . LYS A 1 87 ? -28.095 11.306 30.708 1.00 91.50 87 LYS A N 1
ATOM 697 C CA . LYS A 1 87 ? -29.305 12.110 30.952 1.00 91.50 87 LYS A CA 1
ATOM 698 C C . LYS A 1 87 ? -30.100 11.601 32.150 1.00 91.50 87 LYS A C 1
ATOM 700 O O . LYS A 1 87 ? -30.574 12.407 32.949 1.00 91.50 87 LYS A O 1
ATOM 705 N N . LYS A 1 88 ? -30.253 10.283 32.279 1.00 91.19 88 LYS A N 1
ATOM 706 C CA . LYS A 1 88 ? -31.012 9.663 33.370 1.00 91.19 88 LYS A CA 1
ATOM 707 C C . LYS A 1 88 ? -30.312 9.852 34.717 1.00 91.19 88 LYS A C 1
ATOM 709 O O . LYS A 1 88 ? -30.974 10.189 35.695 1.00 91.19 88 LYS A O 1
ATOM 714 N N . ALA A 1 89 ? -28.988 9.709 34.755 1.00 88.69 89 ALA A N 1
ATOM 715 C CA . ALA A 1 89 ? -28.170 9.958 35.937 1.00 88.69 89 ALA A CA 1
ATOM 716 C C . ALA A 1 89 ? -28.206 11.437 36.353 1.00 88.69 89 ALA A C 1
ATOM 718 O O . ALA A 1 89 ? -28.429 11.737 37.524 1.00 88.69 89 ALA A O 1
ATOM 719 N N . THR A 1 90 ? -28.073 12.367 35.401 1.00 88.56 90 THR A N 1
ATOM 720 C CA . THR A 1 90 ? -28.192 13.807 35.675 1.00 88.56 90 THR A CA 1
ATOM 721 C C . THR A 1 90 ? -29.586 14.174 36.181 1.00 88.56 90 THR A C 1
A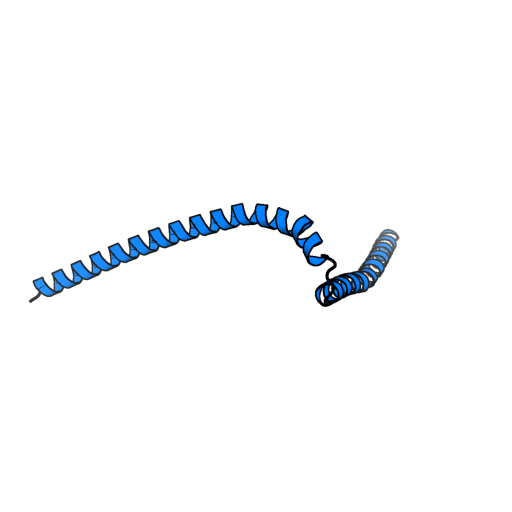TOM 723 O O . THR A 1 90 ? -29.701 14.936 37.138 1.00 88.56 90 THR A O 1
ATOM 726 N N . ALA A 1 91 ? -30.647 13.607 35.597 1.00 87.94 91 ALA A N 1
ATOM 727 C CA . ALA A 1 91 ? -32.008 13.816 36.082 1.00 87.94 91 ALA A CA 1
ATOM 728 C C . ALA A 1 91 ? -32.170 13.315 37.525 1.00 87.94 91 ALA A C 1
ATOM 730 O O . ALA A 1 91 ? -32.713 14.038 38.355 1.00 87.94 91 ALA A O 1
ATOM 731 N N . ASN A 1 92 ? -31.653 12.125 37.848 1.00 89.75 92 ASN A N 1
ATOM 732 C CA . ASN A 1 92 ? -31.723 11.585 39.207 1.00 89.75 92 ASN A CA 1
ATOM 733 C C . ASN A 1 92 ? -30.990 12.473 40.227 1.00 89.75 92 ASN A C 1
ATOM 735 O O . ASN A 1 92 ? -31.553 12.769 41.275 1.00 89.75 92 ASN A O 1
ATOM 739 N N . LEU A 1 93 ? -29.790 12.960 39.892 1.00 86.19 93 LEU A N 1
ATOM 740 C CA . LEU A 1 93 ? -29.024 13.879 40.745 1.00 86.19 93 LEU A CA 1
ATOM 741 C C . LEU A 1 93 ? -29.772 15.201 40.986 1.00 86.19 93 LEU A C 1
ATOM 743 O O . LEU A 1 93 ? -29.843 15.670 42.119 1.00 86.19 93 LEU A O 1
ATOM 747 N N . MET A 1 94 ? -30.392 15.774 39.947 1.00 81.44 94 MET A N 1
ATOM 748 C CA . MET A 1 94 ? -31.214 16.987 40.083 1.00 81.44 94 MET A CA 1
ATOM 749 C C . MET A 1 94 ? -32.469 16.763 40.941 1.00 81.44 94 MET A C 1
ATOM 751 O O . MET A 1 94 ? -32.901 17.669 41.656 1.00 81.44 94 MET A O 1
ATOM 755 N N . PHE A 1 95 ? -33.070 15.571 40.878 1.00 79.88 95 PHE A N 1
ATOM 756 C CA . PHE A 1 95 ? -34.200 15.208 41.735 1.00 79.88 95 PHE A CA 1
ATOM 757 C C . PHE A 1 95 ? -33.782 15.013 43.198 1.00 79.88 95 PHE A C 1
ATOM 759 O O . PHE A 1 95 ? -34.545 15.399 44.084 1.00 79.88 95 PHE A O 1
ATOM 766 N N . GLU A 1 96 ? -32.596 14.457 43.465 1.00 75.38 96 GLU A N 1
ATOM 767 C CA . GLU A 1 96 ? -32.064 14.340 44.830 1.00 75.38 96 GLU A CA 1
ATOM 768 C C . GLU A 1 96 ? -31.730 15.706 45.441 1.00 75.38 96 GLU A C 1
ATOM 770 O O . GLU A 1 96 ? -32.127 15.962 46.580 1.00 75.38 96 GLU A O 1
ATOM 775 N N . GLU A 1 97 ? -31.117 16.625 44.683 1.00 68.62 97 GLU A N 1
ATOM 776 C CA . GLU A 1 97 ? -30.851 17.992 45.164 1.00 68.62 97 GLU A CA 1
ATOM 777 C C . GLU A 1 97 ? -32.146 18.729 45.543 1.00 68.62 97 GLU A C 1
ATOM 779 O O . GLU A 1 97 ? -32.243 19.325 46.616 1.00 68.62 97 GLU A O 1
ATOM 784 N N . LYS A 1 98 ? -33.187 18.621 44.706 1.00 64.44 98 LYS A N 1
ATOM 785 C CA . LYS A 1 98 ? -34.502 19.231 44.967 1.00 64.44 98 LYS A CA 1
ATOM 786 C C . LYS A 1 98 ? -35.270 18.616 46.136 1.00 64.44 98 LYS A C 1
ATOM 788 O O . LYS A 1 98 ? -36.223 19.236 46.594 1.00 64.44 98 LYS A O 1
ATOM 793 N N . LYS A 1 99 ? -34.926 17.400 46.565 1.00 61.06 99 LYS A N 1
ATOM 794 C CA . LYS A 1 99 ? -35.590 16.696 47.675 1.00 61.06 99 LYS A CA 1
ATOM 795 C C . LYS A 1 99 ? -34.870 16.908 49.013 1.00 61.06 99 LYS A C 1
ATOM 797 O O . LYS A 1 99 ? -35.457 16.631 50.055 1.00 61.06 99 LYS A O 1
ATOM 802 N N . SER A 1 100 ? -33.613 17.359 48.973 1.00 52.50 100 SER A N 1
ATOM 803 C CA . SER A 1 100 ? -32.786 17.654 50.150 1.00 52.50 100 SER A CA 1
ATOM 804 C C . SER A 1 100 ? -32.826 19.128 50.594 1.00 52.50 100 SER A C 1
ATOM 806 O O . SER A 1 100 ? -32.296 19.426 51.665 1.00 52.50 100 SER A O 1
ATOM 808 N N . SER A 1 101 ? -33.418 20.032 49.801 1.00 47.06 101 SER A N 1
ATOM 809 C CA . SER A 1 101 ? -33.813 21.398 50.209 1.00 47.06 101 SER A CA 1
ATOM 810 C C . SER A 1 101 ? -35.291 21.450 50.574 1.00 47.06 101 SER A C 1
ATOM 812 O O . SER A 1 101 ? -35.633 22.239 51.480 1.00 47.06 101 SER A O 1
#

InterPro domains:
  IPR004345 TB2/DP1/HVA22 [PF03134] (5-56)
  IPR004345 TB2/DP1/HVA22 [PTHR12300] (5-85)

pLDDT: mean 73.8, std 12.82, range [47.06, 94.0]

Foldseek 3Di:
DVVVVVVVVVVVVVVVVVVVVVVVVVVVVVVVVCVVVPPDPPCPVVCCCVPPVVVVCVVVVVVVVVVVVVVVVVVVVVVVVVVVVVVVVVVVVVVVVVVVD

Secondary structure (DSSP, 8-state):
--HHHHHHHHHHHHHHHHHHHHHHHHHHHHHHHHHHHS--SS-HHHHHIIIIIHHHHHHHHHHHHHHHHHHHHHHHHHHHHHHHHHHHHHHHHHHHHHHH-

Sequence (101 aa):
NADILEVFSVAEFFADIFLSWFPFYYIGKCAFLVWCMAPTASNGSVLIYTRIIRPFFLRNEAKIDDAVKNLKDKASEAADKFKDEAKKATANLMFEEKKSS

Radius of gyration: 30.72 Å; chains: 1; bounding box: 66×55×72 Å